Protein AF-A0AAV4H9Y6-F1 (afdb_monomer_lite)

Sequence (93 aa):
MCCSTVESIEAKINKYTRKWLGVPPGLSDVAMYCRKAKLKLLMKSILEEYKCGKAILVTMLEDSDDPMVKTMQLSIKTDRKWKVAEAIDEAKR

Secondary structure (DSSP, 8-state):
-PPPHHHHHHHHHHHHHHHHHT--TTS-HHHHH-TTSSS--S---HHHHHHHHHHHHHHHHHT-S-HHHHH--------TT--HHHHHHHHH-

Foldseek 3Di:
DDDWPLNVVQVVVCVVVCVVVVHDPPDDVCQCQPCPHPDHDPDHRSVVVVLVVQLVVVVCQCPDPDPVSNPPPDPDDDTPVDDNVVVVVVVVD

pLDDT: mean 88.06, std 6.81, range [52.72, 94.44]

Radius of gyration: 16.86 Å; chains: 1; bounding box: 39×28×45 Å

Structure (mmCIF, N/CA/C/O backbone):
data_AF-A0AAV4H9Y6-F1
#
_entry.id   AF-A0AAV4H9Y6-F1
#
loop_
_atom_site.group_PDB
_atom_site.id
_atom_site.type_symbol
_atom_site.label_atom_id
_atom_site.label_alt_id
_atom_site.label_comp_id
_atom_site.label_asym_id
_atom_site.label_entity_id
_atom_site.label_seq_id
_atom_site.pdbx_PDB_ins_code
_atom_site.Cartn_x
_atom_site.Cartn_y
_atom_site.Cartn_z
_atom_site.occupancy
_atom_site.B_iso_or_equiv
_atom_site.auth_seq_id
_atom_site.auth_comp_id
_atom_site.auth_asym_id
_atom_site.auth_atom_id
_atom_site.pdbx_PDB_model_num
ATOM 1 N N . MET A 1 1 ? 17.540 5.522 3.332 1.00 52.72 1 MET A N 1
ATOM 2 C CA . MET A 1 1 ? 16.064 5.430 3.280 1.00 52.72 1 MET A CA 1
ATOM 3 C C . MET A 1 1 ? 15.655 4.106 3.902 1.00 52.72 1 MET A C 1
ATOM 5 O O . MET A 1 1 ? 16.045 3.074 3.377 1.00 52.72 1 MET A O 1
ATOM 9 N N . CYS A 1 2 ? 14.969 4.111 5.048 1.00 65.62 2 CYS A N 1
ATOM 10 C CA . CYS A 1 2 ? 14.450 2.873 5.639 1.00 65.62 2 CYS A CA 1
ATOM 11 C C . CYS A 1 2 ? 13.397 2.291 4.685 1.00 65.62 2 CYS A C 1
ATOM 13 O O . CYS A 1 2 ? 12.544 3.043 4.227 1.00 65.62 2 CYS A O 1
ATOM 15 N N . CYS A 1 3 ? 13.478 1.013 4.327 1.00 79.56 3 CYS A N 1
ATOM 16 C CA . CYS A 1 3 ? 12.448 0.315 3.558 1.00 79.56 3 CYS A CA 1
ATOM 17 C C . CYS A 1 3 ? 11.533 -0.398 4.558 1.00 79.56 3 CYS A C 1
ATOM 19 O O . CYS A 1 3 ? 12.039 -1.049 5.471 1.00 79.56 3 CYS A O 1
ATOM 21 N N . SER A 1 4 ? 10.215 -0.257 4.420 1.00 90.12 4 SER A N 1
ATOM 22 C CA . SER A 1 4 ? 9.258 -1.040 5.208 1.00 90.12 4 SER A CA 1
ATOM 23 C C . SER A 1 4 ? 9.420 -2.531 4.906 1.00 90.12 4 SER A C 1
ATOM 25 O O . SER A 1 4 ? 10.000 -2.930 3.886 1.00 90.12 4 SER A O 1
ATOM 27 N N . THR A 1 5 ? 8.883 -3.380 5.781 1.00 91.62 5 THR A N 1
ATOM 28 C CA . THR A 1 5 ? 8.954 -4.837 5.562 1.00 91.62 5 THR A CA 1
ATOM 29 C C . THR A 1 5 ? 8.229 -5.224 4.270 1.00 91.62 5 THR A C 1
ATOM 31 O O . THR A 1 5 ? 8.737 -6.013 3.475 1.00 91.62 5 THR A O 1
ATOM 34 N N . VAL A 1 6 ? 7.070 -4.606 4.024 1.00 92.62 6 VAL A N 1
ATOM 35 C CA . VAL A 1 6 ? 6.216 -4.876 2.860 1.00 92.62 6 VAL A CA 1
ATOM 36 C C . VAL A 1 6 ? 6.884 -4.428 1.559 1.00 92.62 6 VAL A C 1
ATOM 38 O O . VAL A 1 6 ? 6.969 -5.214 0.620 1.00 92.62 6 VAL A O 1
ATOM 41 N N . GLU A 1 7 ? 7.446 -3.216 1.520 1.00 92.50 7 GLU A N 1
ATOM 42 C CA . GLU A 1 7 ? 8.200 -2.734 0.353 1.00 92.50 7 GLU A CA 1
ATOM 43 C C . GLU A 1 7 ? 9.424 -3.619 0.063 1.00 92.50 7 GLU A C 1
ATOM 45 O O . GLU A 1 7 ? 9.748 -3.868 -1.095 1.00 92.50 7 GLU A O 1
ATOM 50 N N . SER A 1 8 ? 10.100 -4.133 1.097 1.00 93.19 8 SER A N 1
ATOM 51 C CA . SER A 1 8 ? 11.261 -5.018 0.923 1.00 93.19 8 SER A CA 1
ATOM 52 C C . SER A 1 8 ? 10.873 -6.363 0.297 1.00 93.19 8 SER A C 1
ATOM 54 O O . SER A 1 8 ? 11.601 -6.894 -0.547 1.00 93.19 8 SER A O 1
ATOM 56 N N . ILE A 1 9 ? 9.715 -6.906 0.687 1.00 93.75 9 ILE A N 1
ATOM 57 C CA . ILE A 1 9 ? 9.140 -8.120 0.093 1.00 93.75 9 ILE A CA 1
ATOM 58 C C . ILE A 1 9 ? 8.769 -7.864 -1.371 1.00 93.75 9 ILE A C 1
ATOM 60 O O . ILE A 1 9 ? 9.168 -8.634 -2.248 1.00 93.75 9 ILE A O 1
ATOM 64 N N . GLU A 1 10 ? 8.066 -6.767 -1.650 1.00 93.44 10 GLU A N 1
ATOM 65 C CA . GLU A 1 10 ? 7.652 -6.407 -3.006 1.00 93.44 10 GLU A CA 1
ATOM 66 C C . GLU A 1 10 ? 8.850 -6.151 -3.925 1.00 93.44 10 GLU A C 1
ATOM 68 O O . GLU A 1 10 ? 8.901 -6.694 -5.025 1.00 93.44 10 GLU A O 1
ATOM 73 N N . ALA A 1 11 ? 9.879 -5.439 -3.457 1.00 93.00 11 ALA A N 1
ATOM 74 C CA . ALA A 1 11 ? 11.109 -5.218 -4.214 1.00 93.00 11 ALA A CA 1
ATOM 75 C C . ALA A 1 11 ? 11.804 -6.539 -4.587 1.00 93.00 11 ALA A C 1
ATOM 77 O O . ALA A 1 11 ? 12.317 -6.695 -5.701 1.00 93.00 11 ALA A O 1
ATOM 78 N N . LYS A 1 12 ? 11.803 -7.521 -3.673 1.00 94.06 12 LYS A N 1
ATOM 79 C CA . LYS A 1 12 ? 12.360 -8.852 -3.936 1.00 94.06 12 LYS A CA 1
ATOM 80 C C . LYS A 1 12 ? 11.547 -9.582 -5.004 1.00 94.06 12 LYS A C 1
ATOM 82 O O . LYS A 1 12 ? 12.139 -10.120 -5.939 1.00 94.06 12 LYS A O 1
ATOM 87 N N . ILE A 1 13 ? 10.220 -9.559 -4.906 1.00 92.88 13 ILE A N 1
ATOM 88 C CA . ILE A 1 13 ? 9.321 -10.174 -5.893 1.00 92.88 13 ILE A CA 1
ATOM 89 C C . ILE A 1 13 ? 9.484 -9.502 -7.257 1.00 92.88 13 ILE A C 1
ATOM 91 O O . ILE A 1 13 ? 9.744 -10.194 -8.238 1.00 92.88 13 ILE A O 1
ATOM 95 N N . ASN A 1 14 ? 9.476 -8.170 -7.315 1.00 92.19 14 ASN A N 1
ATOM 96 C CA . ASN A 1 14 ? 9.677 -7.404 -8.544 1.00 92.19 14 ASN A CA 1
ATOM 97 C C . ASN A 1 14 ? 10.994 -7.774 -9.214 1.00 92.19 14 ASN A C 1
ATOM 99 O O . ASN A 1 14 ? 11.014 -8.032 -10.414 1.00 92.19 14 ASN A O 1
ATOM 103 N N . LYS A 1 15 ? 12.092 -7.875 -8.456 1.00 92.75 15 LYS A N 1
ATOM 104 C CA . LYS A 1 15 ? 13.401 -8.265 -8.996 1.00 92.75 15 LYS A CA 1
ATOM 105 C C . LYS A 1 15 ? 13.361 -9.624 -9.700 1.00 92.75 15 LYS A C 1
ATOM 107 O O . LYS A 1 15 ? 13.878 -9.747 -10.812 1.00 92.75 15 LYS A O 1
ATOM 112 N N . TYR A 1 16 ? 12.764 -10.639 -9.075 1.00 93.25 16 TYR A N 1
ATOM 113 C CA . TYR A 1 16 ? 12.690 -11.977 -9.670 1.00 93.25 16 TYR A CA 1
ATOM 114 C C . TYR A 1 16 ? 11.699 -12.039 -10.829 1.00 93.25 16 TYR A C 1
ATOM 116 O O . TYR A 1 16 ? 12.039 -12.585 -11.875 1.00 93.25 16 TYR A O 1
ATOM 124 N N . THR A 1 17 ? 10.530 -11.417 -10.695 1.00 92.38 17 THR A N 1
ATOM 125 C CA . THR A 1 17 ? 9.527 -11.363 -11.761 1.00 92.38 17 THR A CA 1
ATOM 126 C C . THR A 1 17 ? 10.060 -10.616 -12.984 1.00 92.38 17 THR A C 1
ATOM 128 O O . THR A 1 17 ? 9.865 -11.064 -14.108 1.00 92.38 17 THR A O 1
ATOM 131 N N . ARG A 1 18 ? 10.821 -9.530 -12.796 1.00 92.12 18 ARG A N 1
ATOM 132 C CA . ARG A 1 18 ? 11.467 -8.806 -13.900 1.00 92.12 18 ARG A CA 1
ATOM 133 C C . ARG A 1 18 ? 12.474 -9.670 -14.643 1.00 92.12 18 ARG A C 1
ATOM 135 O O . ARG A 1 18 ? 12.455 -9.716 -15.869 1.00 92.12 18 ARG A O 1
ATOM 142 N N . LYS A 1 19 ? 13.317 -10.388 -13.891 1.00 93.50 19 LYS A N 1
ATOM 143 C CA . LYS A 1 19 ? 14.283 -11.335 -14.455 1.00 93.50 19 LYS A CA 1
ATOM 144 C C . LYS A 1 19 ? 13.583 -12.468 -15.208 1.00 93.50 19 LYS A C 1
ATOM 146 O O . LYS A 1 19 ? 14.057 -12.861 -16.266 1.00 93.50 19 LYS A O 1
ATOM 151 N N . TRP A 1 20 ? 12.466 -12.967 -14.681 1.00 93.44 20 TRP A N 1
ATOM 152 C CA . TRP A 1 20 ? 11.683 -14.035 -15.300 1.00 93.44 20 TRP A CA 1
ATOM 153 C C . TRP A 1 20 ? 10.994 -13.587 -16.597 1.00 93.44 20 TRP A C 1
ATOM 155 O O . TRP A 1 20 ? 11.018 -14.314 -17.582 1.00 93.44 20 TRP A O 1
ATOM 165 N N . LEU A 1 21 ? 10.447 -12.370 -16.625 1.00 91.88 21 LEU A N 1
ATOM 166 C CA . LEU A 1 21 ? 9.778 -11.798 -17.799 1.00 91.88 21 LEU A CA 1
ATOM 167 C C . LEU A 1 21 ? 10.741 -11.193 -18.835 1.00 91.88 21 LEU A C 1
ATOM 169 O O . LEU A 1 21 ? 10.294 -10.756 -19.891 1.00 91.88 21 LEU A O 1
ATOM 173 N N . GLY A 1 22 ? 12.039 -11.100 -18.528 1.00 92.88 22 GLY A N 1
ATOM 174 C CA . GLY A 1 22 ? 13.028 -10.454 -19.398 1.00 92.88 22 GLY A CA 1
ATOM 175 C C . GLY A 1 22 ? 12.813 -8.946 -19.575 1.00 92.88 22 GLY A C 1
ATOM 176 O O . GLY A 1 22 ? 13.256 -8.375 -20.569 1.00 92.88 22 GLY A O 1
ATOM 177 N N . VAL A 1 23 ? 12.122 -8.284 -18.640 1.00 90.69 23 VAL A N 1
ATOM 178 C CA . VAL A 1 23 ? 11.848 -6.842 -18.737 1.00 90.69 23 VAL A CA 1
ATOM 179 C C . VAL A 1 23 ? 13.030 -6.004 -18.236 1.00 90.69 23 VAL A C 1
ATOM 181 O O . VAL A 1 23 ? 13.749 -6.428 -17.325 1.00 90.69 23 VAL A O 1
ATOM 184 N N . PRO A 1 24 ? 13.224 -4.784 -18.773 1.00 89.88 24 PRO A N 1
ATOM 185 C CA . PRO A 1 24 ? 14.307 -3.912 -18.343 1.00 89.88 24 PRO A CA 1
ATOM 186 C C .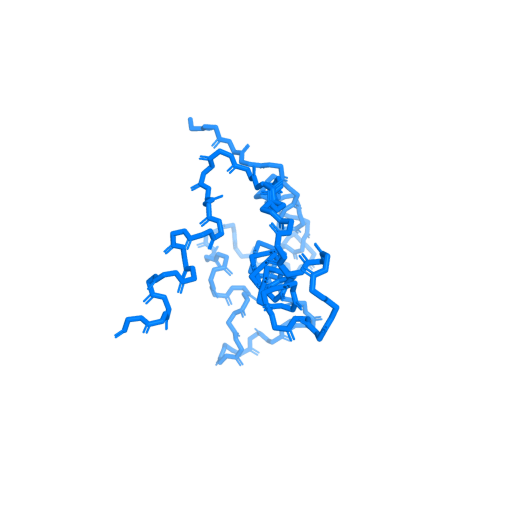 PRO A 1 24 ? 14.238 -3.575 -16.844 1.00 89.88 24 PRO A C 1
ATOM 188 O O . PRO A 1 24 ? 13.145 -3.355 -16.305 1.00 89.88 24 PRO A O 1
ATOM 191 N N . PRO A 1 25 ? 15.390 -3.424 -16.164 1.00 84.50 25 PRO A N 1
ATOM 192 C CA . PRO A 1 25 ? 15.421 -3.005 -14.763 1.00 84.50 25 PRO A CA 1
ATOM 193 C C . PRO A 1 25 ? 14.830 -1.601 -14.558 1.00 84.50 25 PRO A C 1
ATOM 195 O O . PRO A 1 25 ? 14.308 -1.322 -13.486 1.00 84.50 25 PRO A O 1
ATOM 198 N N . GLY A 1 26 ? 14.851 -0.749 -15.591 1.00 86.38 26 GLY A N 1
ATOM 199 C CA . GLY A 1 26 ? 14.290 0.607 -15.566 1.00 86.38 26 GLY A CA 1
ATOM 200 C C . GLY A 1 26 ? 12.769 0.699 -15.737 1.00 86.38 26 GLY A C 1
ATOM 201 O O . GLY A 1 26 ? 12.223 1.794 -15.647 1.00 86.38 26 GLY A O 1
ATOM 202 N N . LEU A 1 27 ? 12.062 -0.413 -15.980 1.00 88.31 27 LEU A N 1
ATOM 203 C CA . LEU A 1 27 ? 10.596 -0.405 -15.965 1.00 88.31 27 LEU A CA 1
ATOM 204 C C . LEU A 1 27 ? 10.118 0.040 -14.569 1.00 88.31 27 LEU A C 1
ATOM 206 O O . LEU A 1 27 ? 10.686 -0.386 -13.569 1.00 88.31 27 LEU A O 1
ATOM 210 N N . SER A 1 28 ? 9.101 0.886 -14.445 1.00 89.81 28 SER A N 1
ATOM 211 C CA . SER A 1 28 ? 8.606 1.275 -13.116 1.00 89.81 28 SER A CA 1
ATOM 212 C C . SER A 1 28 ? 7.722 0.182 -12.508 1.00 89.81 28 SER A C 1
ATOM 214 O O . SER A 1 28 ? 7.046 -0.551 -13.231 1.00 89.81 28 SER A O 1
ATOM 216 N N . ASP A 1 29 ? 7.696 0.076 -11.177 1.00 89.19 29 ASP A N 1
ATOM 217 C CA . ASP A 1 29 ? 6.777 -0.845 -10.484 1.00 89.19 29 ASP A CA 1
ATOM 218 C C . ASP A 1 29 ? 5.311 -0.489 -10.787 1.00 89.19 29 ASP A C 1
ATOM 220 O O . ASP A 1 29 ? 4.482 -1.365 -11.012 1.00 89.19 29 ASP A O 1
ATOM 224 N N . VAL A 1 30 ? 5.000 0.804 -10.935 1.00 88.94 30 VAL A N 1
ATOM 225 C CA . VAL A 1 30 ? 3.671 1.270 -11.367 1.00 88.94 30 VAL A CA 1
ATOM 226 C C . VAL A 1 30 ? 3.291 0.692 -12.732 1.00 88.94 30 VAL A C 1
ATOM 228 O O . VAL A 1 30 ? 2.173 0.215 -12.905 1.00 88.94 30 VAL A O 1
ATOM 231 N N . ALA A 1 31 ? 4.212 0.692 -13.702 1.00 88.69 31 ALA A N 1
ATOM 232 C CA . ALA A 1 31 ? 3.960 0.097 -15.012 1.00 88.69 31 ALA A CA 1
ATOM 233 C C . ALA A 1 31 ? 3.797 -1.430 -14.934 1.00 88.69 31 ALA A C 1
ATOM 235 O O . ALA A 1 31 ? 3.022 -1.994 -15.703 1.00 88.69 31 ALA A O 1
ATOM 236 N N . MET A 1 32 ? 4.483 -2.081 -13.992 1.00 88.06 32 MET A N 1
ATOM 237 C CA . MET A 1 32 ? 4.409 -3.523 -13.750 1.00 88.06 32 MET A CA 1
ATOM 238 C C . MET A 1 32 ? 3.041 -3.963 -13.204 1.00 88.06 32 MET A C 1
ATOM 240 O O . MET A 1 32 ? 2.530 -5.004 -13.611 1.00 88.06 32 MET A O 1
ATOM 244 N N . TYR A 1 33 ? 2.423 -3.153 -12.339 1.00 90.69 33 TYR A N 1
ATOM 245 C CA . TYR A 1 33 ? 1.114 -3.430 -11.728 1.00 90.69 33 TYR A CA 1
ATOM 246 C C . TYR A 1 33 ? -0.068 -2.728 -12.417 1.00 90.69 33 TYR A C 1
ATOM 248 O O . TYR A 1 33 ? -1.217 -2.823 -11.973 1.00 90.69 33 TYR A O 1
ATOM 256 N N . CYS A 1 34 ? 0.180 -2.005 -13.510 1.00 89.25 34 CYS A N 1
ATOM 257 C CA . CYS A 1 34 ? -0.850 -1.247 -14.206 1.00 89.25 34 CYS A CA 1
ATOM 258 C C . CYS A 1 34 ? -1.845 -2.174 -14.923 1.00 89.25 34 CYS A C 1
ATOM 260 O O . CYS A 1 34 ? -1.508 -2.844 -15.896 1.00 89.25 34 CYS A O 1
ATOM 262 N N . ARG A 1 35 ? -3.127 -2.131 -14.533 1.00 86.38 35 ARG A N 1
ATOM 263 C CA . ARG A 1 35 ? -4.191 -2.921 -15.195 1.00 86.38 35 ARG A CA 1
ATOM 264 C C . ARG A 1 35 ? -4.482 -2.490 -16.638 1.00 86.38 35 ARG A C 1
ATOM 266 O O . ARG A 1 35 ? -5.091 -3.245 -17.395 1.00 86.38 35 ARG A O 1
ATOM 273 N N . LYS A 1 36 ? -4.087 -1.267 -17.003 1.00 87.06 36 LYS A N 1
ATOM 274 C CA . LYS A 1 36 ? -4.269 -0.693 -18.345 1.00 87.06 36 LYS A CA 1
ATOM 275 C C . LYS A 1 36 ? -3.059 -0.921 -19.257 1.00 87.06 36 LYS A C 1
ATOM 277 O O . LYS A 1 36 ? -3.152 -0.639 -20.448 1.00 87.06 36 LYS A O 1
ATOM 282 N N . ALA A 1 37 ? -1.936 -1.410 -18.727 1.00 83.62 37 ALA A N 1
ATOM 283 C CA . ALA A 1 37 ? -0.774 -1.728 -19.542 1.00 83.62 37 ALA A CA 1
ATOM 284 C C . ALA A 1 37 ? -1.042 -2.955 -20.429 1.00 83.62 37 ALA A C 1
ATOM 286 O O . ALA A 1 37 ? -1.929 -3.768 -20.160 1.00 83.62 37 ALA A O 1
ATOM 287 N N . LYS A 1 38 ? -0.247 -3.096 -21.498 1.00 83.00 38 LYS A N 1
ATOM 288 C CA . LYS A 1 38 ? -0.274 -4.294 -22.355 1.00 83.00 38 LYS A CA 1
ATOM 289 C C . LYS A 1 38 ? 0.124 -5.547 -21.573 1.00 83.00 38 LYS A C 1
ATOM 291 O O . LYS A 1 38 ? -0.458 -6.608 -21.772 1.00 83.00 38 LYS A O 1
ATOM 296 N N . LEU A 1 39 ? 1.092 -5.405 -20.668 1.00 79.94 39 LEU A N 1
ATOM 297 C CA . LEU A 1 39 ? 1.488 -6.448 -19.734 1.00 79.94 39 LEU A CA 1
ATOM 298 C C . LEU A 1 39 ? 0.510 -6.450 -18.554 1.00 79.94 39 LEU A C 1
ATOM 300 O O . LEU A 1 39 ? 0.614 -5.617 -17.659 1.00 79.94 39 LEU A O 1
ATOM 304 N N . LYS A 1 40 ? -0.453 -7.373 -18.570 1.00 83.88 40 LYS A N 1
ATOM 305 C CA . LYS A 1 40 ? -1.399 -7.575 -17.468 1.00 83.88 40 LYS A CA 1
ATOM 306 C C . LYS A 1 40 ? -0.941 -8.760 -16.636 1.00 83.88 40 LYS A C 1
ATOM 308 O O . LYS A 1 40 ? -1.150 -9.906 -17.025 1.00 83.88 40 LYS A O 1
ATOM 313 N N . LEU A 1 41 ? -0.294 -8.487 -15.510 1.00 84.50 41 LEU A N 1
ATOM 314 C CA . LEU A 1 41 ? 0.083 -9.544 -14.581 1.00 84.50 41 LEU A CA 1
ATOM 315 C C . LEU A 1 41 ? -1.133 -9.972 -13.751 1.00 84.50 41 LEU A C 1
ATOM 317 O O . LEU A 1 41 ? -1.946 -9.144 -13.345 1.00 84.50 41 LEU A O 1
ATOM 321 N N . LEU A 1 42 ? -1.222 -11.267 -13.446 1.00 83.44 42 LEU A N 1
ATOM 322 C CA . LEU A 1 42 ? -2.214 -11.832 -12.520 1.00 83.44 42 LEU A CA 1
ATOM 323 C C . LEU A 1 42 ? -1.842 -11.586 -11.043 1.00 83.44 42 LEU A C 1
ATOM 325 O O . LEU A 1 42 ? -2.254 -12.332 -10.163 1.00 83.44 42 LEU A O 1
ATOM 329 N N . MET A 1 43 ? -1.033 -10.565 -10.766 1.00 83.50 43 MET A N 1
ATOM 330 C CA . MET A 1 43 ? -0.605 -10.183 -9.423 1.00 83.50 43 MET A CA 1
ATOM 331 C C . MET A 1 43 ? -0.793 -8.681 -9.241 1.00 83.50 43 MET A C 1
ATOM 333 O O . MET A 1 43 ? -0.560 -7.900 -10.167 1.00 83.50 43 MET A O 1
ATOM 337 N N . LYS A 1 44 ? -1.229 -8.279 -8.048 1.00 88.38 44 LYS A N 1
ATOM 338 C CA . LYS A 1 44 ? -1.302 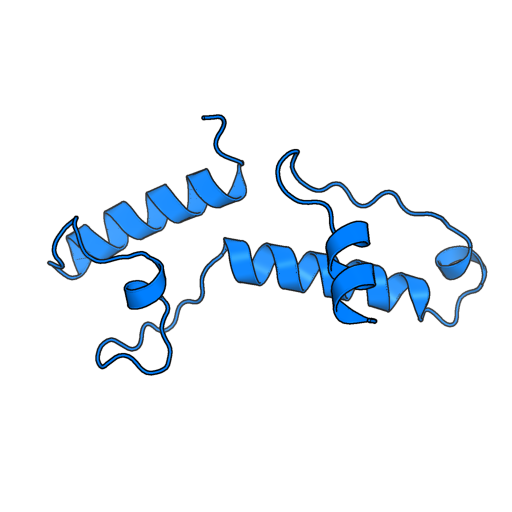-6.872 -7.647 1.00 88.38 44 LYS A CA 1
ATOM 339 C C . LYS A 1 44 ? -0.082 -6.513 -6.806 1.00 88.38 44 LYS A C 1
ATOM 341 O O . LYS A 1 44 ? 0.612 -7.396 -6.306 1.00 88.38 44 LYS A O 1
ATOM 346 N N . SER A 1 45 ? 0.153 -5.214 -6.651 1.00 92.25 45 SER A N 1
ATOM 347 C CA . SER A 1 45 ? 1.151 -4.715 -5.709 1.00 92.25 45 SER A CA 1
ATOM 348 C C . SER A 1 45 ? 0.782 -5.168 -4.298 1.00 92.25 45 SER A C 1
ATOM 350 O O . SER A 1 45 ? -0.350 -4.977 -3.845 1.00 92.25 45 SER A O 1
ATOM 352 N N . ILE A 1 46 ? 1.743 -5.780 -3.612 1.00 93.12 46 ILE A N 1
ATOM 353 C CA . ILE A 1 46 ? 1.563 -6.292 -2.251 1.00 93.12 46 ILE A CA 1
ATOM 354 C C . ILE A 1 46 ? 1.399 -5.131 -1.280 1.00 93.12 46 ILE A C 1
ATOM 356 O O . ILE A 1 46 ? 0.608 -5.223 -0.347 1.00 93.12 46 ILE A O 1
ATOM 360 N N . LEU A 1 47 ? 2.112 -4.029 -1.506 1.00 92.75 47 LEU A N 1
ATOM 361 C CA . LEU A 1 47 ? 1.963 -2.802 -0.746 1.00 92.75 47 LEU A CA 1
ATOM 362 C C . LEU A 1 47 ? 0.533 -2.270 -0.831 1.00 92.75 47 LEU A C 1
ATOM 364 O O . LEU A 1 47 ? -0.042 -1.898 0.191 1.00 92.75 47 LEU A O 1
ATOM 368 N N . GLU A 1 48 ? -0.053 -2.266 -2.025 1.00 92.12 48 GLU A N 1
ATOM 369 C CA . GLU A 1 48 ? -1.429 -1.809 -2.218 1.00 92.12 48 GLU A CA 1
ATOM 370 C C . GLU A 1 48 ? -2.447 -2.752 -1.565 1.00 92.12 48 GLU A C 1
ATOM 372 O O . GLU A 1 48 ? -3.363 -2.289 -0.885 1.00 92.12 48 GLU A O 1
ATOM 377 N N . GLU A 1 49 ? -2.267 -4.071 -1.676 1.00 93.50 49 GLU A N 1
ATOM 378 C CA . GLU A 1 49 ? -3.140 -5.028 -0.982 1.00 93.50 49 GLU A CA 1
ATOM 379 C C . GLU A 1 49 ? -2.983 -4.964 0.543 1.00 93.50 49 GLU A C 1
ATOM 381 O O . GLU A 1 49 ? -3.976 -5.037 1.266 1.00 93.50 49 GLU A O 1
ATOM 386 N N . TYR A 1 50 ? -1.766 -4.745 1.042 1.00 93.81 50 TYR A N 1
ATOM 387 C CA . TYR A 1 50 ? -1.500 -4.525 2.461 1.00 93.81 50 TYR A CA 1
ATOM 388 C C . TYR A 1 50 ? -2.238 -3.290 2.986 1.00 93.81 50 TYR A C 1
ATOM 390 O O . TYR A 1 50 ? -2.928 -3.378 4.003 1.00 93.81 50 TYR A O 1
ATOM 398 N N . LYS A 1 51 ? -2.124 -2.147 2.297 1.00 93.38 51 LYS A N 1
ATOM 399 C CA . LYS A 1 51 ? -2.816 -0.910 2.688 1.00 93.38 51 LYS A CA 1
ATOM 400 C C . LYS A 1 51 ? -4.329 -1.090 2.651 1.00 93.38 51 LYS A C 1
ATOM 402 O O . LYS A 1 51 ? -5.005 -0.751 3.618 1.00 93.38 51 LYS A O 1
ATOM 407 N N . CYS A 1 52 ? -4.846 -1.665 1.566 1.00 94.12 52 CYS A N 1
ATOM 408 C CA . CYS A 1 52 ? -6.272 -1.918 1.394 1.00 94.12 52 CYS A CA 1
ATOM 409 C C . CYS A 1 52 ? -6.812 -2.834 2.500 1.00 94.12 52 CYS A C 1
ATOM 411 O O . CYS A 1 52 ? -7.787 -2.486 3.157 1.00 94.12 52 CYS A O 1
ATOM 413 N N . GLY A 1 53 ? -6.133 -3.949 2.785 1.00 94.44 53 GLY A N 1
ATOM 414 C CA . GLY A 1 53 ? -6.530 -4.867 3.852 1.00 94.44 53 GLY A CA 1
ATOM 415 C C . GLY A 1 53 ? -6.493 -4.224 5.239 1.00 94.44 53 GLY A C 1
ATOM 416 O O . GLY A 1 53 ? -7.384 -4.460 6.049 1.00 94.44 53 GLY A O 1
ATOM 417 N N . LYS A 1 54 ? -5.501 -3.366 5.512 1.00 93.75 54 LYS A N 1
ATOM 418 C CA . LYS A 1 54 ? -5.435 -2.603 6.766 1.00 93.75 54 LYS A CA 1
ATOM 419 C C . LYS A 1 54 ? -6.582 -1.608 6.886 1.00 93.75 54 LYS A C 1
ATOM 421 O O . LYS A 1 54 ? -7.181 -1.548 7.951 1.00 93.75 54 LYS A O 1
ATOM 426 N N . ALA A 1 55 ? -6.888 -0.868 5.822 1.00 93.12 55 ALA A N 1
ATOM 427 C CA . ALA A 1 55 ? -7.989 0.089 5.816 1.00 93.12 55 ALA A CA 1
ATOM 428 C C . ALA A 1 55 ? -9.338 -0.610 6.019 1.00 93.12 55 ALA A C 1
ATOM 430 O O . ALA A 1 55 ? -10.088 -0.238 6.914 1.00 93.12 55 ALA A O 1
ATOM 431 N N . ILE A 1 56 ? -9.586 -1.689 5.269 1.00 93.44 56 ILE A N 1
ATOM 432 C CA . ILE A 1 56 ? -10.789 -2.516 5.409 1.00 93.44 56 ILE A CA 1
ATOM 433 C C . ILE A 1 56 ? -10.934 -3.029 6.842 1.00 93.44 56 ILE A C 1
ATOM 435 O O . ILE A 1 56 ? -12.0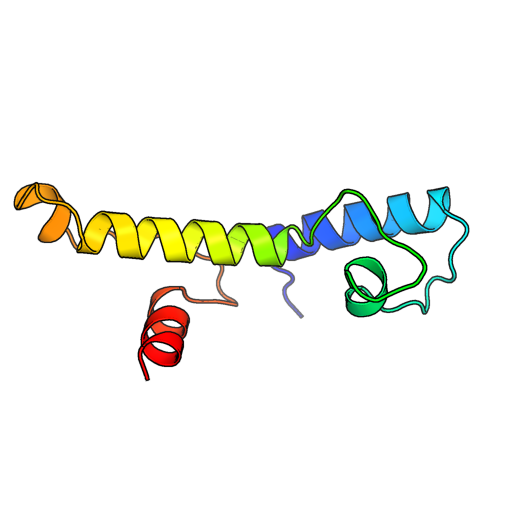16 -2.945 7.407 1.00 93.44 56 ILE A O 1
ATOM 439 N N . LEU A 1 57 ? -9.852 -3.526 7.448 1.00 92.56 57 LEU A N 1
ATOM 440 C CA . LEU A 1 57 ? -9.883 -4.026 8.820 1.00 92.56 57 LEU A CA 1
ATOM 441 C C . LEU A 1 57 ? -10.279 -2.931 9.819 1.00 92.56 57 LEU A C 1
ATOM 443 O O . LEU A 1 57 ? -11.079 -3.206 10.703 1.00 92.56 57 LEU A O 1
ATOM 447 N N . VAL A 1 58 ? -9.754 -1.706 9.685 1.00 91.31 58 VAL A N 1
ATOM 448 C CA . VAL A 1 58 ? -10.168 -0.578 10.543 1.00 91.31 58 VAL A CA 1
ATOM 449 C C . VAL A 1 58 ? -11.660 -0.313 10.372 1.00 91.31 58 VAL A C 1
ATOM 451 O O . VAL A 1 58 ? -12.391 -0.307 11.354 1.00 91.31 58 VAL A O 1
ATOM 454 N N . THR A 1 59 ? -12.114 -0.135 9.130 1.00 90.25 59 THR A N 1
ATOM 455 C CA . THR A 1 59 ? -13.508 0.203 8.825 1.00 90.25 59 THR A CA 1
ATOM 456 C C . THR A 1 59 ? -14.467 -0.878 9.318 1.00 90.25 59 THR A C 1
ATOM 458 O O . THR A 1 59 ? -15.458 -0.566 9.960 1.00 90.25 59 THR A O 1
ATOM 461 N N . MET A 1 60 ? -14.134 -2.158 9.126 1.00 91.25 60 MET A N 1
ATOM 462 C CA . MET A 1 60 ? -14.936 -3.276 9.636 1.00 91.25 60 MET A CA 1
ATOM 463 C C . MET A 1 60 ? -15.058 -3.281 11.163 1.00 91.25 60 MET A C 1
ATOM 465 O O . MET A 1 60 ? -16.094 -3.677 11.686 1.00 91.25 60 MET A O 1
ATOM 469 N N . LEU A 1 61 ? -14.009 -2.875 11.883 1.00 90.50 61 LEU A N 1
ATOM 470 C CA . LEU A 1 61 ? -14.054 -2.784 13.343 1.00 90.50 61 LE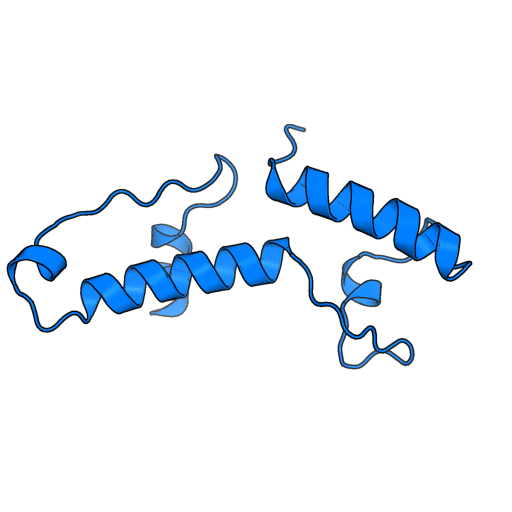U A CA 1
ATOM 471 C C . LEU A 1 61 ? -14.865 -1.565 13.811 1.00 90.50 61 LEU A C 1
ATOM 473 O O . LEU A 1 61 ? -15.600 -1.676 14.789 1.00 90.50 61 LEU A O 1
ATOM 477 N N . GLU A 1 62 ? -14.771 -0.432 13.107 1.00 88.00 62 G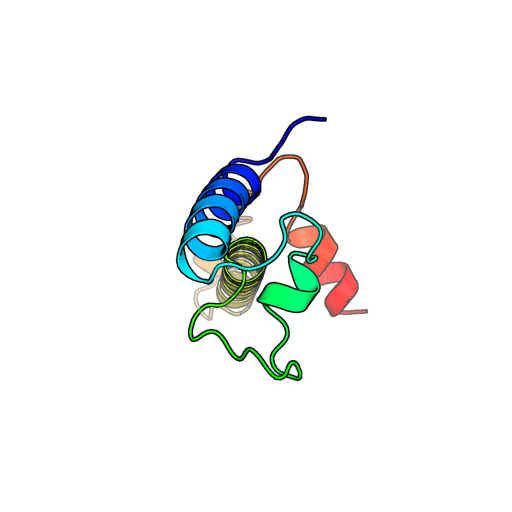LU A N 1
ATOM 478 C CA . GLU A 1 62 ? -15.582 0.771 13.368 1.00 88.00 62 GLU A CA 1
ATOM 479 C C . GLU A 1 62 ? -17.083 0.525 13.122 1.00 88.00 62 GLU A C 1
ATOM 481 O O . GLU A 1 62 ? -17.931 0.989 13.893 1.00 88.00 62 GLU A O 1
ATOM 486 N N . ASP A 1 63 ? -17.401 -0.235 12.073 1.00 89.56 63 ASP A N 1
ATOM 487 C CA . ASP A 1 63 ? -18.765 -0.557 11.641 1.00 89.56 63 ASP A CA 1
ATOM 488 C C . ASP A 1 63 ? -19.342 -1.811 12.323 1.00 89.56 63 ASP A C 1
ATOM 490 O O . ASP A 1 63 ? -20.446 -2.241 11.998 1.00 89.56 63 ASP A O 1
ATOM 494 N N . SER A 1 64 ? -18.621 -2.410 13.276 1.00 90.25 64 SER A N 1
ATOM 495 C CA . SER A 1 64 ? -19.083 -3.592 14.008 1.00 90.25 64 SER A CA 1
ATOM 496 C C . SER A 1 64 ? -20.343 -3.296 14.834 1.00 90.25 64 SER A C 1
ATOM 498 O O . SER A 1 64 ? -20.389 -2.318 15.586 1.00 90.25 64 SER A O 1
ATOM 500 N N . ASP A 1 65 ? -21.332 -4.192 14.763 1.00 92.00 65 ASP A N 1
ATOM 501 C CA . ASP A 1 65 ? -22.552 -4.137 15.585 1.00 92.00 65 ASP A CA 1
ATOM 502 C C . ASP A 1 65 ? -22.276 -4.418 17.072 1.00 92.00 65 ASP A C 1
ATOM 504 O O . ASP A 1 65 ? -23.039 -4.005 17.945 1.00 92.00 65 ASP A O 1
ATOM 508 N N . ASP A 1 66 ? -21.176 -5.117 17.375 1.00 92.56 66 ASP A N 1
ATOM 509 C CA . ASP A 1 66 ? -20.753 -5.376 18.750 1.00 92.56 66 ASP A CA 1
ATOM 510 C C . ASP A 1 66 ? -20.203 -4.084 19.400 1.00 92.56 66 ASP A C 1
ATOM 512 O O . ASP A 1 66 ? -19.154 -3.577 18.972 1.00 92.56 66 ASP A O 1
ATOM 516 N N . PRO A 1 67 ? -20.852 -3.557 20.461 1.00 88.75 67 PRO A N 1
ATOM 517 C CA . PRO A 1 67 ? -20.440 -2.316 21.109 1.00 88.75 67 PRO A CA 1
ATOM 518 C C . PRO A 1 67 ? -19.072 -2.420 21.795 1.00 88.75 67 PRO A C 1
ATOM 520 O O . PRO A 1 67 ? -18.371 -1.411 21.897 1.00 88.75 67 PRO A O 1
ATOM 523 N N . MET A 1 68 ? -18.655 -3.610 22.244 1.00 89.38 68 MET A N 1
ATOM 524 C CA . MET A 1 68 ? -17.330 -3.820 22.830 1.00 89.38 68 MET A CA 1
ATOM 525 C C . MET A 1 68 ? -16.243 -3.672 21.766 1.00 89.38 68 MET A C 1
ATOM 527 O O . MET A 1 68 ? -15.259 -2.968 21.992 1.00 89.38 68 MET A O 1
ATOM 531 N N . VAL A 1 69 ? -16.441 -4.289 20.597 1.00 86.62 69 VAL A N 1
ATOM 532 C CA . VAL A 1 69 ? -15.503 -4.215 19.465 1.00 86.62 69 VAL A CA 1
ATOM 533 C C . VAL A 1 69 ? -15.403 -2.785 18.944 1.00 86.62 69 VAL A C 1
ATOM 535 O O . VAL A 1 69 ? -14.298 -2.279 18.762 1.00 86.62 69 VAL A O 1
ATOM 538 N N . LYS A 1 70 ? -16.544 -2.106 18.802 1.00 86.25 70 LYS A N 1
ATOM 539 C CA . LYS A 1 70 ? -16.616 -0.721 18.327 1.00 86.25 70 LYS A CA 1
ATOM 540 C C . LYS A 1 70 ? -15.946 0.282 19.269 1.00 86.25 70 LYS A C 1
ATOM 542 O O . LYS A 1 70 ? -15.333 1.248 18.824 1.00 86.25 70 LYS A O 1
ATOM 547 N N . THR A 1 71 ? -16.064 0.066 20.580 1.00 81.88 71 THR A N 1
ATOM 548 C CA . THR A 1 71 ? -15.468 0.956 21.596 1.00 81.88 71 THR A CA 1
ATOM 549 C C . THR A 1 71 ? -13.972 0.692 21.782 1.00 81.88 71 THR A C 1
ATOM 551 O O . THR A 1 71 ? -13.236 1.550 22.276 1.00 81.88 71 THR A O 1
ATOM 554 N N . MET A 1 72 ? -13.488 -0.487 21.385 1.00 80.50 72 MET A N 1
ATOM 555 C CA . MET A 1 72 ? -12.080 -0.827 21.490 1.00 80.50 72 MET A CA 1
ATOM 556 C C . MET A 1 72 ? -11.275 -0.033 20.455 1.00 80.50 72 MET A C 1
ATOM 558 O O . MET A 1 72 ? -11.264 -0.352 19.270 1.00 80.50 72 MET A O 1
ATOM 562 N N . GLN A 1 73 ? -10.550 0.994 20.911 1.00 66.94 73 GLN A N 1
ATOM 563 C CA . GLN A 1 73 ? -9.576 1.721 20.090 1.00 66.94 73 GLN A CA 1
ATOM 564 C C . GLN A 1 73 ? -8.376 0.813 19.786 1.00 66.94 73 GLN A C 1
ATOM 566 O O . GLN A 1 73 ? -7.316 0.890 20.412 1.00 66.94 73 GLN A O 1
ATOM 571 N N . LEU A 1 74 ? -8.554 -0.115 18.847 1.00 69.19 74 LEU A N 1
ATOM 572 C CA . LEU A 1 74 ? -7.506 -1.027 18.425 1.00 69.19 74 LEU A CA 1
ATOM 573 C C . LEU A 1 74 ? -6.458 -0.246 17.634 1.00 69.19 74 LEU A C 1
ATOM 575 O O . LEU A 1 74 ? -6.662 0.146 16.487 1.00 69.19 74 LEU A O 1
ATOM 579 N N . SER A 1 75 ? -5.289 -0.055 18.247 1.00 76.56 75 SER A N 1
ATOM 580 C CA . SER A 1 75 ? -4.112 0.439 17.538 1.00 76.56 75 SER A CA 1
ATOM 581 C C . SER A 1 75 ? -3.630 -0.636 16.564 1.00 76.56 75 SER A C 1
ATOM 583 O O . SER A 1 75 ? -2.913 -1.577 16.920 1.00 76.56 75 SER A O 1
ATOM 585 N N . ILE A 1 76 ? -4.067 -0.528 15.311 1.00 81.62 76 ILE A N 1
ATOM 586 C CA . ILE A 1 76 ? -3.650 -1.444 14.255 1.00 81.62 76 ILE A CA 1
ATOM 587 C C . ILE A 1 76 ? -2.195 -1.158 13.923 1.00 81.62 76 ILE A C 1
ATOM 589 O O . ILE A 1 76 ? -1.836 -0.085 13.444 1.00 81.62 76 ILE A O 1
ATOM 593 N N . LYS A 1 77 ? -1.346 -2.163 14.152 1.00 82.50 77 LYS A N 1
ATOM 594 C CA . LYS A 1 77 ? 0.073 -2.089 13.808 1.00 82.50 77 LYS A CA 1
ATOM 595 C C . LYS A 1 77 ? 0.225 -1.882 12.299 1.00 82.50 77 LYS A C 1
ATOM 597 O O . LYS A 1 77 ? -0.068 -2.793 11.509 1.00 82.50 77 LYS A O 1
ATOM 602 N N . THR A 1 78 ? 0.697 -0.699 11.927 1.00 86.00 78 THR A N 1
ATOM 603 C CA . THR A 1 78 ? 1.206 -0.357 10.597 1.00 86.00 78 THR A CA 1
ATOM 604 C C . THR A 1 78 ? 2.703 -0.057 10.673 1.00 86.00 78 THR A C 1
ATOM 606 O O . THR A 1 78 ? 3.267 0.087 11.759 1.00 86.00 78 THR A O 1
ATOM 609 N N . ASP A 1 79 ? 3.380 -0.037 9.526 1.00 79.31 79 ASP A N 1
ATOM 610 C CA . ASP A 1 79 ? 4.804 0.312 9.472 1.00 79.31 79 ASP A CA 1
ATOM 611 C C . ASP A 1 79 ? 5.014 1.823 9.730 1.00 79.31 79 ASP A C 1
ATOM 613 O O . ASP A 1 79 ? 4.082 2.621 9.660 1.00 79.31 79 ASP A O 1
ATOM 617 N N . ARG A 1 80 ? 6.252 2.252 9.992 1.00 80.19 80 ARG A N 1
ATOM 618 C CA . ARG A 1 80 ? 6.591 3.652 10.321 1.00 80.19 80 ARG A CA 1
ATOM 619 C C . ARG A 1 80 ? 6.292 4.641 9.191 1.00 80.19 80 ARG A C 1
ATOM 621 O O . ARG A 1 80 ? 6.160 5.830 9.451 1.00 80.19 80 ARG A O 1
ATOM 628 N N . LYS A 1 81 ? 6.243 4.163 7.945 1.00 86.12 81 LYS A N 1
ATOM 629 C CA . LYS A 1 81 ? 6.056 4.995 6.747 1.00 86.12 81 LYS A CA 1
ATOM 630 C C . LYS A 1 81 ? 4.613 5.373 6.453 1.00 86.12 81 LYS A C 1
ATOM 632 O O . LYS A 1 81 ? 4.392 6.346 5.744 1.00 86.12 81 LYS A O 1
ATOM 637 N N . TRP A 1 82 ? 3.655 4.571 6.905 1.00 90.44 82 TRP A N 1
ATOM 638 C CA . TRP A 1 82 ? 2.260 4.739 6.527 1.00 90.44 82 TRP A CA 1
ATOM 639 C C . TRP A 1 82 ? 1.360 4.409 7.704 1.00 90.44 82 TRP A C 1
ATOM 641 O O . TRP A 1 82 ? 1.487 3.349 8.323 1.00 90.44 82 TRP A O 1
ATOM 651 N N . LYS A 1 83 ? 0.436 5.318 7.999 1.00 90.69 83 LYS A N 1
ATOM 652 C CA . LYS A 1 83 ? -0.552 5.160 9.057 1.00 90.69 83 LYS A CA 1
ATOM 653 C C . LYS A 1 83 ? -1.931 5.051 8.437 1.00 90.69 83 LYS A C 1
ATOM 655 O O . LYS A 1 83 ? -2.318 5.869 7.609 1.00 90.69 83 LYS A O 1
ATOM 660 N N . VAL A 1 84 ? -2.670 4.038 8.874 1.00 91.25 84 VAL A N 1
ATOM 661 C CA . VAL A 1 84 ? -3.987 3.741 8.310 1.00 91.25 84 VAL A CA 1
ATOM 662 C C . VAL A 1 84 ? -5.031 4.796 8.685 1.00 91.25 84 VAL A C 1
ATOM 664 O O . VAL A 1 84 ? -5.850 5.138 7.846 1.00 91.25 84 VAL A O 1
ATOM 667 N N . ALA A 1 85 ? -4.961 5.352 9.902 1.00 88.31 85 ALA A N 1
ATOM 668 C CA . ALA A 1 85 ? -5.911 6.360 10.377 1.00 88.31 85 ALA A CA 1
ATOM 669 C C . ALA A 1 85 ? -5.872 7.627 9.507 1.00 88.31 85 ALA A C 1
ATOM 671 O O . ALA A 1 85 ? -6.899 8.041 8.989 1.00 88.31 85 ALA A O 1
ATOM 672 N N . GLU A 1 86 ? -4.670 8.157 9.250 1.00 90.81 86 GLU A N 1
ATOM 673 C CA . GLU A 1 86 ? -4.473 9.339 8.396 1.00 90.81 86 GLU A CA 1
ATOM 674 C C . GLU A 1 86 ? -5.004 9.100 6.970 1.00 90.81 86 GLU A C 1
ATOM 676 O O . GLU A 1 86 ? -5.655 9.967 6.398 1.00 90.81 86 GLU A O 1
ATOM 681 N N . ALA A 1 87 ? -4.786 7.902 6.413 1.00 91.12 87 ALA A N 1
ATOM 682 C CA . ALA A 1 87 ? -5.260 7.552 5.075 1.00 91.12 87 ALA A CA 1
ATOM 683 C C . ALA A 1 87 ? -6.789 7.386 4.993 1.00 91.12 87 ALA A C 1
ATOM 685 O O . ALA A 1 87 ? -7.386 7.701 3.966 1.00 91.12 87 ALA A O 1
ATOM 686 N N . ILE A 1 88 ? -7.426 6.875 6.050 1.00 90.38 88 ILE A N 1
ATOM 687 C CA . ILE A 1 88 ? -8.888 6.761 6.119 1.00 90.38 88 ILE A CA 1
ATOM 688 C C . ILE A 1 88 ? -9.519 8.142 6.275 1.00 90.38 88 ILE A C 1
ATOM 690 O O . ILE A 1 88 ? -10.498 8.430 5.592 1.00 90.38 88 ILE A O 1
ATOM 694 N N . ASP A 1 89 ? -8.956 8.998 7.128 1.00 90.38 89 ASP A N 1
ATOM 695 C CA . ASP A 1 89 ? -9.436 10.370 7.306 1.00 90.38 89 ASP A CA 1
ATOM 696 C C . ASP A 1 89 ? -9.328 11.173 6.005 1.00 90.38 89 ASP A C 1
ATOM 698 O O . ASP A 1 89 ? -10.255 11.897 5.647 1.00 90.38 89 ASP A O 1
ATOM 702 N N . GLU A 1 90 ? -8.236 11.001 5.253 1.00 92.06 90 GLU A N 1
ATOM 703 C CA . GLU A 1 90 ? -8.087 11.587 3.918 1.00 92.06 90 GLU A CA 1
ATOM 704 C C . GLU A 1 90 ? -9.129 11.045 2.928 1.00 92.06 90 GLU A C 1
ATOM 706 O O . GLU A 1 90 ? -9.683 11.815 2.153 1.00 92.06 90 GLU A O 1
ATOM 711 N N . ALA A 1 91 ? -9.437 9.745 2.967 1.00 90.00 91 ALA A N 1
ATOM 712 C CA . ALA A 1 91 ? -10.421 9.129 2.075 1.00 90.00 91 ALA A CA 1
ATOM 713 C C . ALA A 1 91 ? -11.882 9.482 2.413 1.00 90.00 91 ALA A C 1
ATOM 715 O O . ALA A 1 91 ? -12.743 9.409 1.537 1.00 90.00 91 ALA A O 1
ATOM 716 N N . LYS A 1 92 ? -12.174 9.824 3.674 1.00 86.94 92 LYS A N 1
ATOM 717 C CA . LYS A 1 92 ? -13.496 10.2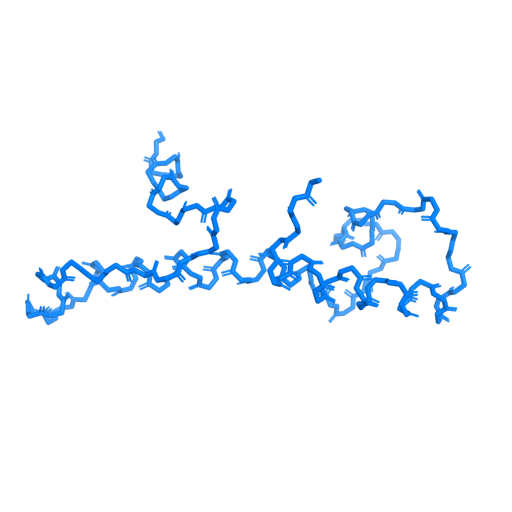88 4.128 1.00 86.94 92 LYS A CA 1
ATOM 718 C C . LYS A 1 92 ? -13.756 11.761 3.764 1.00 86.94 92 LYS A C 1
ATOM 720 O O . LYS A 1 92 ? -14.904 12.194 3.857 1.00 86.94 92 LYS A O 1
ATOM 725 N N . ARG A 1 93 ? -12.713 12.520 3.408 1.00 79.56 93 ARG A N 1
ATOM 726 C CA . ARG A 1 93 ? -12.780 13.947 3.062 1.00 79.56 93 ARG A CA 1
ATOM 727 C C . ARG A 1 93 ? -13.264 14.180 1.634 1.00 79.56 93 ARG A C 1
ATOM 729 O O . ARG A 1 93 ? -14.004 15.173 1.458 1.00 79.56 93 ARG A O 1
#

Organism: NCBI:txid1093978